Protein AF-A0A6B3CXG8-F1 (afdb_monomer)

Secondary structure (DSSP, 8-state):
---SGGGS-HHHHTTS------PPPHHHHHHHHHHHH---HHHHHHHHHHTTT-HHHHHHHHH-HHHHHHHHHHHT--

Mean predicted aligned error: 4.65 Å

Structure (mmCIF, N/CA/C/O backbone):
data_AF-A0A6B3CXG8-F1
#
_entry.id   AF-A0A6B3CXG8-F1
#
loop_
_atom_site.group_PDB
_atom_site.id
_atom_site.type_symbol
_atom_site.label_atom_id
_atom_site.label_alt_id
_atom_site.label_comp_id
_atom_site.label_asym_id
_atom_site.label_entity_id
_atom_site.label_seq_id
_atom_site.pdbx_PDB_ins_code
_atom_site.Cartn_x
_atom_site.Cartn_y
_atom_site.Cartn_z
_atom_site.occupancy
_atom_site.B_iso_or_equiv
_atom_site.auth_seq_id
_atom_site.auth_comp_id
_atom_site.auth_asym_id
_atom_site.auth_atom_id
_atom_site.pdbx_PDB_model_num
ATOM 1 N N . CYS A 1 1 ? -0.738 10.635 19.229 1.00 65.31 1 CYS A N 1
ATOM 2 C CA . CYS A 1 1 ? -1.640 9.703 18.514 1.00 65.31 1 CYS A CA 1
ATOM 3 C C . CYS A 1 1 ? -1.920 8.502 19.415 1.00 65.31 1 CYS A C 1
ATOM 5 O O . CYS A 1 1 ? -1.013 8.144 20.150 1.00 65.31 1 CYS A O 1
ATOM 7 N N . ALA A 1 2 ? -3.129 7.928 19.372 1.00 81.12 2 ALA A N 1
ATOM 8 C CA . ALA A 1 2 ? -3.537 6.718 20.101 1.00 81.12 2 ALA A CA 1
ATOM 9 C C . ALA A 1 2 ? -3.535 5.527 19.118 1.00 81.12 2 ALA A C 1
ATOM 11 O O . ALA A 1 2 ? -4.504 5.373 18.372 1.00 81.12 2 ALA A O 1
ATOM 12 N N . PRO A 1 3 ? -2.417 4.790 18.981 1.00 82.81 3 PRO A N 1
ATOM 13 C CA . PRO A 1 3 ? -2.285 3.726 17.985 1.00 82.81 3 PRO A CA 1
ATOM 14 C C . PRO A 1 3 ? -3.125 2.486 18.315 1.00 82.81 3 PRO A C 1
ATOM 16 O O . PRO A 1 3 ? -3.462 1.742 17.394 1.00 82.81 3 PRO A O 1
ATOM 19 N N . SER A 1 4 ? -3.476 2.280 19.588 1.00 88.31 4 SER A N 1
ATOM 20 C CA . SER A 1 4 ? -4.349 1.200 20.037 1.00 88.31 4 SER A CA 1
ATOM 21 C C . SER A 1 4 ? -5.679 1.707 20.595 1.00 88.31 4 SER A C 1
ATOM 23 O O . SER A 1 4 ? -5.827 2.864 20.990 1.00 88.31 4 SER A O 1
ATOM 25 N N . VAL A 1 5 ? -6.668 0.816 20.661 1.00 90.31 5 VAL A N 1
ATOM 26 C CA . VAL A 1 5 ? -8.002 1.110 21.220 1.00 90.31 5 VAL A CA 1
ATOM 27 C C . VAL A 1 5 ? -7.938 1.344 22.737 1.00 90.31 5 VAL A C 1
ATOM 29 O O . VAL A 1 5 ? -8.763 2.064 23.307 1.00 90.31 5 VAL A O 1
ATOM 32 N N . GLU A 1 6 ? -6.950 0.750 23.398 1.00 92.25 6 GLU A N 1
ATOM 33 C CA . GLU A 1 6 ? -6.655 0.900 24.822 1.00 92.25 6 GLU A CA 1
ATOM 34 C C . GLU A 1 6 ? -6.095 2.289 25.150 1.00 92.25 6 GLU A C 1
ATOM 36 O O . GLU A 1 6 ? -6.333 2.786 26.248 1.00 92.25 6 GLU A O 1
ATOM 41 N N . ASP A 1 7 ? -5.453 2.950 24.182 1.00 94.25 7 ASP A N 1
ATOM 42 C CA . ASP A 1 7 ? -4.907 4.306 24.329 1.00 94.25 7 ASP A CA 1
ATOM 43 C C . ASP A 1 7 ? -6.003 5.392 24.266 1.00 94.25 7 ASP A C 1
ATOM 45 O O . ASP A 1 7 ? -5.735 6.583 24.440 1.00 94.25 7 ASP A O 1
ATOM 49 N N . VAL A 1 8 ? -7.253 5.001 23.989 1.00 94.19 8 VAL A N 1
ATOM 50 C CA . VAL A 1 8 ? -8.410 5.896 23.880 1.00 94.19 8 VAL A CA 1
ATOM 51 C C . VAL A 1 8 ? -9.197 5.914 25.191 1.00 94.19 8 VAL A C 1
ATOM 53 O O . VAL A 1 8 ? -9.528 4.869 25.757 1.00 94.19 8 VAL A O 1
ATOM 56 N N . LEU A 1 9 ? -9.576 7.115 25.646 1.00 95.88 9 LEU A N 1
ATOM 57 C CA . LEU A 1 9 ? -10.387 7.289 26.852 1.00 95.88 9 LEU A CA 1
ATOM 58 C C . LEU A 1 9 ? -11.693 6.470 26.783 1.00 95.88 9 LEU A C 1
ATOM 60 O O . LEU A 1 9 ? -12.389 6.511 25.760 1.00 95.88 9 LEU A O 1
ATOM 64 N N . PRO A 1 10 ? -12.105 5.802 27.879 1.00 95.12 10 PRO A N 1
ATOM 65 C CA . PRO A 1 10 ? -13.319 4.982 27.904 1.00 95.12 10 PRO A CA 1
ATOM 66 C C . PRO A 1 10 ? -14.587 5.723 27.458 1.00 95.12 10 PRO A C 1
ATOM 68 O O . PRO A 1 10 ? -15.453 5.135 26.816 1.00 95.12 10 PRO A O 1
ATOM 71 N N . THR A 1 11 ? -14.680 7.023 27.750 1.00 97.19 11 THR A N 1
ATOM 72 C CA . THR A 1 11 ? -15.818 7.888 27.397 1.00 97.19 11 THR A CA 1
ATOM 73 C C . THR A 1 11 ? -15.921 8.207 25.907 1.00 97.19 11 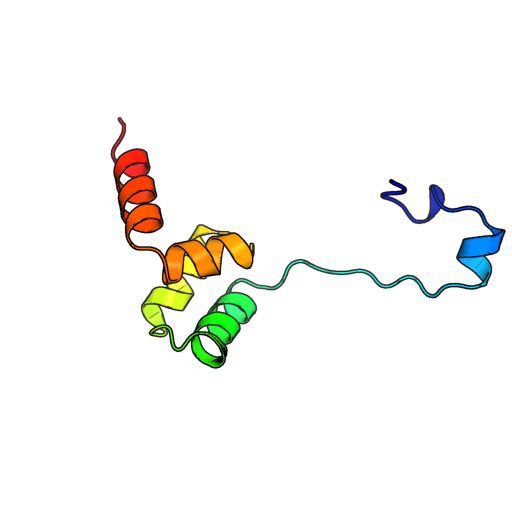THR A C 1
ATOM 75 O O . THR A 1 11 ? -17.006 8.574 25.449 1.00 97.19 11 THR A O 1
ATOM 78 N N . ILE A 1 12 ? -14.817 8.090 25.166 1.00 95.75 12 ILE A N 1
ATOM 79 C CA . ILE A 1 12 ? -14.781 8.176 23.702 1.00 95.75 12 ILE A CA 1
ATOM 80 C C . ILE A 1 12 ? -15.065 6.788 23.127 1.00 95.75 12 ILE A C 1
ATOM 82 O O . ILE A 1 12 ? -15.938 6.641 22.275 1.00 95.75 12 ILE A O 1
ATOM 86 N N . ARG A 1 13 ? -14.403 5.747 23.653 1.00 94.25 13 ARG A N 1
ATOM 87 C CA . ARG A 1 13 ? -14.589 4.358 23.203 1.00 94.25 13 ARG A CA 1
ATOM 88 C C . ARG A 1 13 ? -16.041 3.885 23.319 1.00 94.25 13 ARG A C 1
ATOM 90 O O . ARG A 1 13 ? -16.499 3.155 22.453 1.00 94.25 13 ARG A O 1
ATOM 97 N N . SER A 1 14 ? -16.783 4.327 24.334 1.00 96.19 14 SER A N 1
ATOM 98 C CA . SER A 1 14 ? -18.198 3.967 24.506 1.00 96.19 14 SER A CA 1
ATOM 99 C C . SER A 1 14 ? -19.148 4.615 23.491 1.00 96.19 14 SER A C 1
ATOM 101 O O . SER A 1 14 ? -20.283 4.168 23.357 1.00 96.19 14 SER A O 1
ATOM 103 N N . ARG A 1 15 ? -18.707 5.665 22.785 1.00 97.31 15 ARG A N 1
ATOM 104 C CA . ARG A 1 15 ? -19.524 6.461 21.850 1.00 97.31 15 ARG A CA 1
ATOM 105 C C . ARG A 1 15 ? -19.065 6.374 20.396 1.00 97.31 15 ARG A C 1
ATOM 107 O O . ARG A 1 15 ? -19.717 6.930 19.516 1.00 97.31 15 ARG A O 1
ATOM 114 N N . CYS A 1 16 ? -17.971 5.670 20.130 1.00 95.94 16 CYS A N 1
ATOM 115 C CA . CYS A 1 16 ? -17.425 5.481 18.794 1.00 95.94 16 CYS A CA 1
ATOM 116 C C . CYS A 1 16 ? -17.405 3.995 18.426 1.00 95.94 16 CYS A C 1
ATOM 118 O O . CYS A 1 16 ? -17.223 3.125 19.272 1.00 95.94 16 CYS A O 1
ATOM 120 N N . ARG A 1 17 ? -17.546 3.700 17.132 1.00 94.31 17 ARG A N 1
ATOM 121 C CA . ARG A 1 17 ? -17.346 2.353 16.590 1.00 94.31 17 ARG A CA 1
ATOM 122 C C . ARG A 1 17 ? -15.918 2.228 16.083 1.00 94.31 17 ARG A C 1
ATOM 124 O O . ARG A 1 17 ? -15.509 3.003 15.222 1.00 94.31 17 ARG A O 1
ATOM 131 N N . HIS A 1 18 ? -15.192 1.232 16.583 1.00 92.00 18 HIS A N 1
ATOM 132 C CA . HIS A 1 18 ? -13.856 0.928 16.081 1.00 92.00 18 HIS A CA 1
ATOM 133 C C . HIS A 1 18 ? -13.930 0.354 14.664 1.00 92.00 18 HIS A C 1
ATOM 135 O O . HIS A 1 18 ? -14.652 -0.615 14.420 1.00 92.00 18 HIS A O 1
ATOM 141 N N . LEU A 1 19 ? -13.186 0.952 13.733 1.00 92.50 19 LEU A N 1
ATOM 142 C CA . LEU A 1 19 ? -13.067 0.491 12.352 1.00 92.50 19 LEU A CA 1
ATOM 143 C C . LEU A 1 19 ? -11.607 0.143 12.068 1.00 92.50 19 LEU A C 1
ATOM 145 O O . LEU A 1 19 ? -10.759 1.020 11.933 1.00 92.50 19 LEU A O 1
ATOM 149 N N . ASN A 1 20 ? -11.323 -1.154 11.963 1.00 90.00 20 ASN A N 1
ATOM 150 C CA . ASN A 1 20 ? -9.995 -1.639 11.607 1.00 90.00 20 ASN A CA 1
ATOM 151 C C . ASN A 1 20 ? -9.756 -1.482 10.102 1.00 90.00 20 ASN A C 1
ATOM 153 O O . ASN A 1 20 ? -10.349 -2.203 9.297 1.00 90.00 20 ASN A O 1
ATOM 157 N N . LEU A 1 21 ? -8.852 -0.578 9.727 1.00 90.06 21 LEU A N 1
ATOM 158 C CA . LEU A 1 21 ? -8.354 -0.477 8.359 1.00 90.06 21 LEU A CA 1
ATOM 159 C C . LEU A 1 21 ? -7.270 -1.533 8.139 1.00 90.06 21 LEU A C 1
ATOM 161 O O . LEU A 1 21 ? -6.330 -1.645 8.923 1.00 90.06 21 LEU A O 1
ATOM 165 N N . ARG A 1 22 ? -7.407 -2.320 7.073 1.00 88.94 22 ARG A N 1
ATOM 166 C CA . ARG A 1 22 ? -6.429 -3.343 6.690 1.00 88.94 22 ARG A CA 1
ATOM 167 C C . ARG A 1 22 ? -5.682 -2.906 5.440 1.00 88.94 22 ARG A C 1
ATOM 169 O O . ARG A 1 22 ? -6.260 -2.258 4.568 1.00 88.94 22 ARG A O 1
ATOM 176 N N . THR A 1 23 ? -4.421 -3.314 5.336 1.00 90.12 23 THR A N 1
ATOM 177 C CA . THR A 1 23 ? -3.657 -3.163 4.096 1.00 90.12 23 THR A CA 1
ATOM 178 C C . THR A 1 23 ? -4.335 -3.974 2.986 1.00 90.12 23 THR A C 1
ATOM 180 O O . THR A 1 23 ? -4.666 -5.143 3.209 1.00 90.12 23 THR A O 1
ATOM 183 N N . PRO A 1 24 ? -4.578 -3.382 1.804 1.00 93.38 24 PRO A N 1
ATOM 184 C CA . PRO A 1 24 ? -5.178 -4.094 0.682 1.00 93.38 24 PRO A CA 1
ATOM 185 C C . PRO A 1 24 ? -4.248 -5.195 0.165 1.00 93.38 24 PRO A C 1
ATOM 187 O O . PRO A 1 24 ? -3.023 -5.107 0.272 1.00 93.38 24 PRO A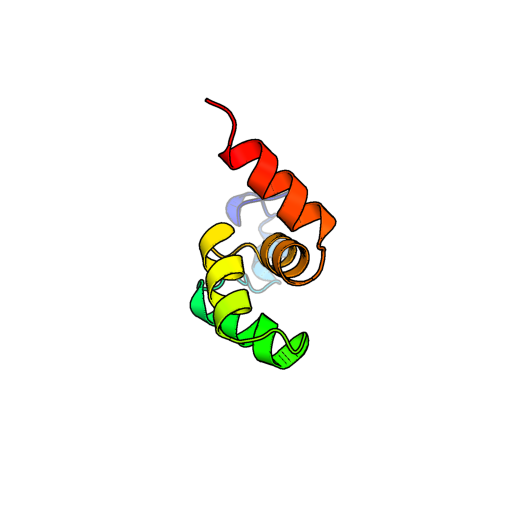 O 1
ATOM 190 N N . SER A 1 25 ? -4.832 -6.219 -0.456 1.00 95.31 25 SER A N 1
ATOM 191 C CA . SER A 1 25 ? -4.046 -7.228 -1.161 1.00 95.31 25 SER A CA 1
ATOM 192 C C . SER A 1 25 ? -3.349 -6.620 -2.381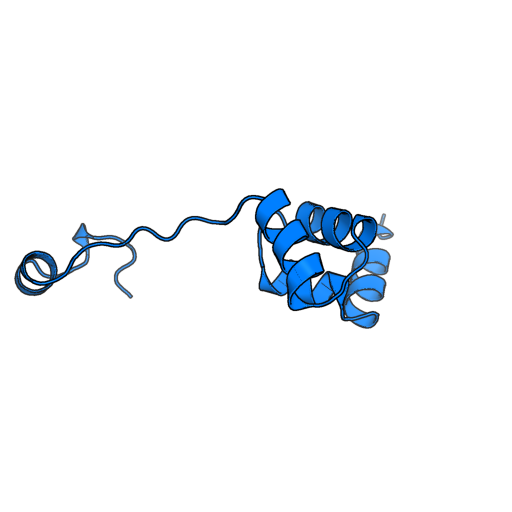 1.00 95.31 25 SER A C 1
ATOM 194 O O . SER A 1 25 ? -3.804 -5.629 -2.956 1.00 95.31 25 SER A O 1
ATOM 196 N N . VAL A 1 26 ? -2.259 -7.250 -2.823 1.00 95.88 26 VAL A N 1
ATOM 197 C CA . VAL A 1 26 ? -1.557 -6.867 -4.060 1.00 95.88 26 VAL A CA 1
ATOM 198 C C . VAL A 1 26 ? -2.516 -6.836 -5.254 1.00 95.88 26 VAL A C 1
ATOM 200 O O . VAL A 1 26 ? -2.468 -5.902 -6.048 1.00 95.88 26 VAL A O 1
ATOM 203 N N . GLN A 1 27 ? -3.415 -7.819 -5.347 1.00 95.88 27 GLN A N 1
ATOM 204 C CA . GLN A 1 27 ? -4.421 -7.882 -6.404 1.00 95.88 27 GLN A CA 1
ATOM 205 C C . GLN A 1 27 ? -5.393 -6.698 -6.338 1.00 95.88 27 GLN A C 1
ATOM 207 O O . GLN A 1 27 ? -5.619 -6.050 -7.351 1.00 95.88 27 GLN A O 1
ATOM 212 N N . ALA A 1 28 ? -5.884 -6.343 -5.147 1.00 96.50 28 ALA A N 1
ATOM 213 C CA . ALA A 1 28 ? -6.771 -5.193 -4.986 1.00 96.50 28 ALA A CA 1
ATOM 214 C C . ALA A 1 28 ? -6.092 -3.872 -5.388 1.00 96.50 28 ALA A C 1
ATOM 216 O O . ALA A 1 28 ? -6.737 -2.993 -5.958 1.00 96.50 28 ALA A O 1
ATOM 217 N N . VAL A 1 29 ? -4.788 -3.729 -5.126 1.00 97.00 29 VAL A N 1
ATOM 218 C CA . VAL A 1 29 ? -4.017 -2.565 -5.586 1.00 97.00 29 VAL A CA 1
ATOM 219 C C . VAL A 1 29 ? -3.850 -2.579 -7.106 1.00 97.00 29 VAL A C 1
ATOM 221 O O . VAL A 1 29 ? -4.054 -1.542 -7.729 1.00 97.00 29 VAL A O 1
ATOM 224 N N . ALA A 1 30 ? -3.528 -3.724 -7.713 1.00 97.31 30 ALA A N 1
ATOM 225 C CA . ALA A 1 30 ? -3.412 -3.845 -9.167 1.00 97.31 30 ALA A CA 1
ATOM 226 C C . ALA A 1 30 ? -4.739 -3.508 -9.872 1.00 97.31 30 ALA A C 1
ATOM 228 O O . ALA A 1 30 ? -4.759 -2.655 -10.757 1.00 97.31 30 ALA A O 1
ATOM 229 N N . ASP A 1 31 ? -5.855 -4.079 -9.413 1.00 97.31 31 ASP A N 1
ATOM 230 C CA . ASP A 1 31 ? -7.192 -3.805 -9.950 1.00 97.31 31 ASP A CA 1
ATOM 231 C C . ASP A 1 31 ? -7.561 -2.323 -9.827 1.00 97.31 31 ASP A C 1
ATOM 233 O O . ASP A 1 31 ? -8.149 -1.734 -10.735 1.00 97.31 31 ASP A O 1
ATOM 237 N N . MET A 1 32 ? -7.208 -1.698 -8.702 1.00 97.06 32 MET A N 1
ATOM 238 C CA . MET A 1 32 ? -7.434 -0.275 -8.474 1.00 97.06 32 MET A CA 1
ATOM 239 C C . MET A 1 32 ? -6.620 0.596 -9.440 1.00 97.06 32 MET A C 1
ATOM 241 O O . MET A 1 32 ? -7.181 1.546 -9.985 1.00 97.06 32 MET A O 1
ATOM 245 N N . LEU A 1 33 ? -5.356 0.254 -9.714 1.00 97.00 33 LEU A N 1
ATOM 246 C CA . LEU A 1 33 ? -4.521 0.966 -10.691 1.00 97.00 33 LEU A CA 1
ATOM 247 C C . LEU A 1 33 ? -5.074 0.849 -12.118 1.00 97.00 33 LEU A C 1
ATOM 249 O O . LEU A 1 33 ? -5.122 1.848 -12.830 1.00 97.00 33 LEU A O 1
ATOM 253 N N . VAL A 1 34 ? -5.548 -0.333 -12.519 1.00 98.06 34 VAL A N 1
ATOM 254 C CA . VAL A 1 34 ? -6.187 -0.522 -13.833 1.00 98.06 34 VAL A CA 1
ATOM 255 C C . VAL A 1 34 ? -7.464 0.314 -13.924 1.00 98.06 34 VAL A C 1
ATOM 257 O O . VAL A 1 34 ? -7.631 1.113 -14.840 1.00 98.06 34 VAL A O 1
ATOM 260 N N . ARG A 1 35 ? -8.367 0.173 -12.945 1.00 97.56 35 ARG A N 1
ATOM 261 C CA . ARG A 1 35 ? -9.707 0.778 -13.000 1.00 97.56 35 ARG A CA 1
ATOM 262 C C . ARG A 1 35 ? -9.712 2.293 -12.826 1.00 97.56 35 ARG A C 1
ATOM 264 O O . ARG A 1 35 ? -10.567 2.951 -13.406 1.00 97.56 35 ARG A O 1
ATOM 271 N N . ARG A 1 36 ? -8.841 2.838 -11.971 1.00 96.00 36 ARG A N 1
ATOM 272 C CA . ARG A 1 36 ? -8.855 4.269 -11.619 1.00 96.00 36 ARG A CA 1
ATOM 273 C C . ARG A 1 36 ? -7.827 5.091 -12.377 1.00 96.00 36 ARG A C 1
ATOM 275 O O . ARG A 1 36 ? -8.091 6.254 -12.651 1.00 96.00 36 ARG A O 1
ATOM 282 N N . GLU A 1 37 ? -6.674 4.507 -12.688 1.00 93.38 37 GLU A N 1
ATOM 283 C CA . GLU A 1 37 ? -5.549 5.229 -13.294 1.00 93.38 37 GLU A CA 1
ATOM 284 C C . GLU A 1 37 ? -5.309 4.817 -14.757 1.00 93.38 37 GLU A C 1
ATOM 286 O O . GLU A 1 37 ? -4.447 5.399 -15.408 1.00 93.38 37 GLU A O 1
ATOM 291 N N . GLY A 1 38 ? -6.048 3.830 -15.287 1.00 96.00 38 GLY A N 1
ATOM 292 C CA . GLY A 1 38 ? -5.918 3.381 -16.678 1.00 96.00 38 GLY A CA 1
ATOM 293 C C . GLY A 1 38 ? -4.574 2.718 -16.986 1.00 96.00 38 GLY A C 1
ATOM 294 O O . GLY A 1 38 ? -4.114 2.752 -18.123 1.00 96.00 38 GLY A O 1
ATOM 295 N N . ILE A 1 39 ? -3.909 2.163 -15.970 1.00 96.69 39 ILE A N 1
ATOM 296 C CA . ILE A 1 39 ? -2.602 1.521 -16.126 1.00 96.69 39 ILE A CA 1
ATOM 297 C C . ILE A 1 39 ? -2.777 0.137 -16.744 1.00 96.69 39 ILE A C 1
ATOM 299 O O . ILE A 1 39 ? -3.642 -0.626 -16.316 1.00 96.69 39 ILE A O 1
ATOM 303 N N . GLU A 1 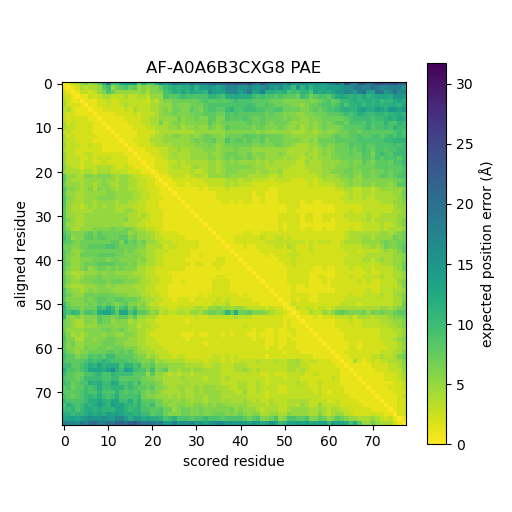40 ? -1.903 -0.206 -17.690 1.00 96.75 40 GLU A N 1
ATOM 304 C CA . GLU A 1 40 ? -1.859 -1.540 -18.290 1.00 96.75 40 GLU A CA 1
ATOM 305 C C . GLU A 1 40 ? -1.767 -2.650 -17.221 1.00 96.75 40 GLU A C 1
ATOM 307 O O . GLU A 1 40 ? -0.956 -2.527 -16.290 1.00 96.75 40 GLU A O 1
ATOM 312 N N . PRO A 1 41 ? -2.546 -3.748 -17.332 1.00 96.81 41 PRO A N 1
ATOM 313 C CA . PRO A 1 41 ? -2.657 -4.770 -16.287 1.00 96.81 41 PRO A CA 1
ATOM 314 C C . PRO A 1 41 ? -1.317 -5.336 -15.803 1.00 96.81 41 PRO A C 1
ATOM 316 O O . PRO A 1 41 ? -1.093 -5.462 -14.596 1.00 96.81 41 PRO A O 1
ATOM 319 N N . ASP A 1 42 ? -0.390 -5.606 -16.722 1.00 95.81 42 ASP A N 1
ATOM 320 C CA . ASP A 1 42 ? 0.924 -6.160 -16.384 1.00 95.81 42 ASP A CA 1
ATOM 321 C C 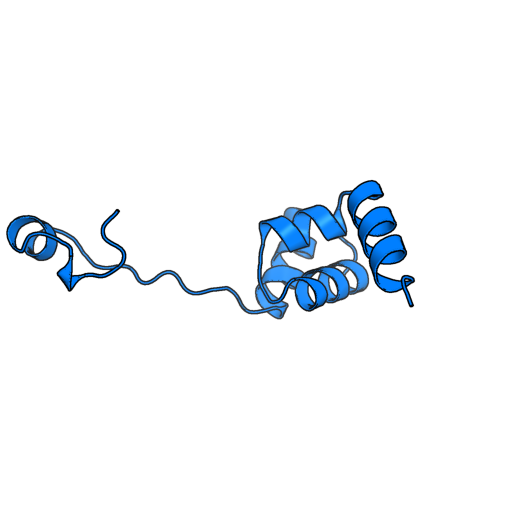. ASP A 1 42 ? 1.792 -5.160 -15.608 1.00 95.81 42 ASP A C 1
ATOM 323 O O . ASP A 1 42 ? 2.475 -5.519 -14.640 1.00 95.81 42 ASP A O 1
ATOM 327 N N . VAL A 1 43 ? 1.721 -3.878 -15.981 1.00 94.69 43 VAL A N 1
ATOM 328 C CA . VAL A 1 43 ? 2.426 -2.788 -15.294 1.00 94.69 43 VAL A CA 1
ATOM 329 C C . VAL A 1 43 ? 1.834 -2.576 -13.901 1.00 94.69 43 VAL A C 1
ATOM 331 O O . VAL A 1 43 ? 2.582 -2.444 -12.928 1.00 94.69 43 VAL A O 1
ATOM 334 N N . ALA A 1 44 ? 0.506 -2.608 -13.777 1.00 96.25 44 ALA A N 1
ATOM 335 C CA . ALA A 1 44 ? -0.196 -2.501 -12.502 1.00 96.25 44 ALA A CA 1
ATOM 336 C C . ALA A 1 44 ? 0.170 -3.655 -11.554 1.00 96.25 44 ALA A C 1
ATOM 338 O O . ALA A 1 44 ? 0.511 -3.420 -10.390 1.00 96.25 44 ALA A O 1
ATOM 339 N N . ALA A 1 45 ? 0.182 -4.894 -12.052 1.00 95.81 45 ALA A N 1
ATOM 340 C CA . ALA A 1 45 ? 0.556 -6.075 -11.277 1.00 95.81 45 ALA A CA 1
ATOM 341 C C . ALA A 1 45 ? 2.028 -6.044 -10.836 1.00 95.81 45 ALA A C 1
ATOM 343 O O . ALA A 1 45 ? 2.358 -6.442 -9.713 1.00 95.81 45 ALA A O 1
ATOM 344 N N . ALA A 1 46 ? 2.937 -5.574 -11.694 1.00 94.75 46 ALA A N 1
ATOM 345 C CA . ALA A 1 46 ? 4.344 -5.401 -11.341 1.00 94.75 46 ALA A CA 1
ATOM 346 C C . ALA A 1 46 ? 4.533 -4.313 -10.271 1.00 94.75 46 ALA A C 1
ATOM 348 O O . ALA A 1 46 ? 5.223 -4.545 -9.274 1.00 94.75 46 ALA A O 1
ATOM 349 N N . ALA A 1 47 ? 3.885 -3.157 -10.436 1.00 95.44 47 ALA A N 1
ATOM 350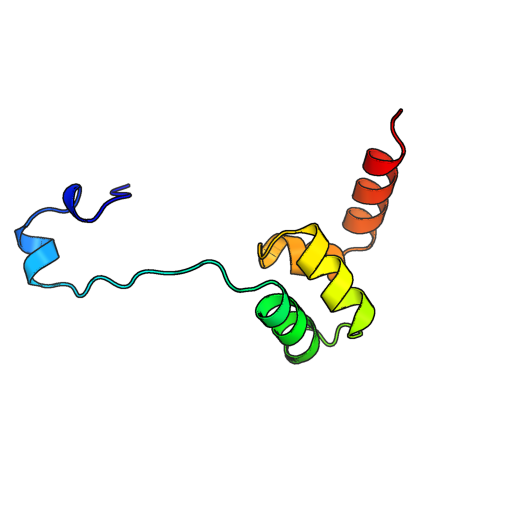 C CA . ALA A 1 47 ? 3.966 -2.052 -9.487 1.00 95.44 47 ALA A CA 1
ATOM 351 C C . ALA A 1 47 ? 3.392 -2.431 -8.113 1.00 95.44 47 ALA A C 1
ATOM 353 O O . ALA A 1 47 ? 4.046 -2.202 -7.097 1.00 95.44 47 ALA A O 1
ATOM 354 N N . ALA A 1 48 ? 2.222 -3.074 -8.074 1.00 95.94 48 ALA A N 1
ATOM 355 C CA . ALA A 1 48 ? 1.581 -3.509 -6.835 1.00 95.94 48 ALA A CA 1
ATOM 356 C C . ALA A 1 48 ? 2.408 -4.561 -6.075 1.00 95.94 48 ALA A C 1
ATOM 358 O O . ALA A 1 48 ? 2.537 -4.484 -4.850 1.00 95.94 48 ALA A O 1
ATOM 359 N N . ARG A 1 49 ? 3.012 -5.526 -6.787 1.00 94.81 49 ARG A N 1
ATOM 360 C CA . ARG A 1 49 ? 3.920 -6.518 -6.182 1.00 94.81 49 ARG A CA 1
ATOM 361 C C . ARG A 1 49 ? 5.165 -5.859 -5.601 1.00 94.81 49 ARG A C 1
ATOM 363 O O . ARG A 1 49 ? 5.553 -6.165 -4.478 1.00 94.81 49 ARG A O 1
ATOM 370 N N . ALA A 1 50 ? 5.761 -4.926 -6.341 1.00 94.44 50 ALA A N 1
ATOM 371 C CA . ALA A 1 50 ? 6.979 -4.232 -5.933 1.00 94.44 50 ALA A CA 1
ATOM 372 C C . ALA A 1 50 ? 6.814 -3.380 -4.662 1.00 94.44 50 ALA A C 1
ATOM 374 O O . ALA A 1 50 ? 7.816 -3.043 -4.028 1.00 94.44 50 ALA A O 1
ATOM 375 N N . THR A 1 51 ? 5.581 -3.018 -4.301 1.00 93.81 51 THR A N 1
ATOM 376 C CA . THR A 1 51 ? 5.275 -2.150 -3.156 1.00 93.81 51 THR A CA 1
ATOM 377 C C . THR A 1 51 ? 4.484 -2.840 -2.049 1.00 93.81 51 THR A C 1
ATOM 379 O O . THR A 1 51 ? 4.127 -2.176 -1.077 1.00 93.81 51 THR A O 1
ATOM 382 N N . GLN A 1 52 ? 4.233 -4.150 -2.169 1.00 89.50 52 GLN A N 1
ATOM 383 C CA . GLN A 1 52 ? 3.628 -4.992 -1.127 1.00 89.50 52 GLN A CA 1
ATOM 384 C C . GLN A 1 52 ? 2.315 -4.420 -0.554 1.00 89.50 52 GLN A C 1
ATOM 386 O O . GLN A 1 52 ? 2.096 -4.412 0.653 1.00 89.50 52 GLN A O 1
ATOM 391 N N . GLY A 1 53 ? 1.436 -3.912 -1.424 1.00 82.31 53 GLY A N 1
ATOM 392 C CA . GLY A 1 53 ? 0.132 -3.373 -1.011 1.00 82.31 53 GLY A CA 1
ATOM 393 C C . GLY A 1 53 ? 0.141 -1.900 -0.579 1.00 82.31 53 GLY A C 1
ATOM 394 O O . GLY A 1 53 ? -0.898 -1.367 -0.192 1.00 82.31 53 GLY A O 1
ATOM 395 N N . HIS A 1 54 ? 1.275 -1.196 -0.683 1.00 93.62 54 HIS A N 1
ATOM 396 C CA . HIS A 1 54 ? 1.332 0.242 -0.420 1.00 93.62 54 HIS A CA 1
ATOM 397 C C . HIS A 1 54 ? 0.793 1.043 -1.619 1.00 93.62 54 HIS A C 1
ATOM 399 O O . HIS A 1 54 ? 1.504 1.247 -2.607 1.00 93.62 54 HIS A O 1
ATOM 405 N N . ILE A 1 55 ? -0.448 1.535 -1.502 1.00 94.44 55 ILE A N 1
ATOM 406 C CA . ILE A 1 55 ? -1.208 2.212 -2.573 1.00 94.44 55 ILE A CA 1
ATOM 407 C C . ILE A 1 55 ? -0.419 3.365 -3.204 1.00 94.44 55 ILE A C 1
ATOM 409 O O . ILE A 1 55 ? -0.145 3.330 -4.401 1.00 94.44 55 ILE A O 1
ATOM 413 N N . ASP A 1 56 ? 0.007 4.352 -2.410 1.00 94.50 56 ASP A N 1
ATOM 414 C CA . ASP A 1 56 ? 0.633 5.566 -2.960 1.00 94.50 56 ASP A CA 1
ATOM 415 C C . ASP A 1 56 ? 1.960 5.281 -3.662 1.00 94.50 56 ASP A C 1
ATOM 417 O O . ASP A 1 56 ? 2.261 5.844 -4.715 1.00 94.50 56 ASP A O 1
ATOM 421 N N . ARG A 1 57 ? 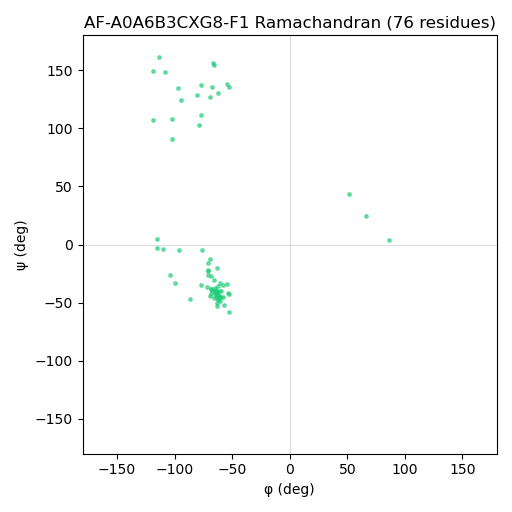2.753 4.353 -3.112 1.00 95.06 57 ARG A N 1
ATOM 422 C CA . ARG A 1 57 ? 3.993 3.908 -3.751 1.00 95.06 57 ARG A CA 1
ATOM 423 C C . ARG A 1 57 ? 3.710 3.143 -5.036 1.00 95.06 57 ARG A C 1
ATOM 425 O O . ARG A 1 57 ? 4.445 3.340 -5.998 1.00 95.06 57 ARG A O 1
ATOM 432 N N . ALA A 1 58 ? 2.682 2.290 -5.058 1.00 95.94 58 ALA A N 1
ATOM 433 C CA . ALA A 1 58 ? 2.297 1.540 -6.253 1.00 95.94 58 ALA A CA 1
ATOM 434 C C . ALA A 1 58 ? 1.871 2.501 -7.365 1.00 95.94 58 ALA A C 1
ATOM 436 O O . ALA A 1 58 ? 2.380 2.417 -8.479 1.00 95.94 58 ALA A O 1
ATOM 437 N N . ARG A 1 59 ? 1.013 3.470 -7.023 1.00 95.44 59 ARG A N 1
ATOM 438 C CA . ARG A 1 59 ? 0.556 4.522 -7.930 1.00 95.44 59 ARG A CA 1
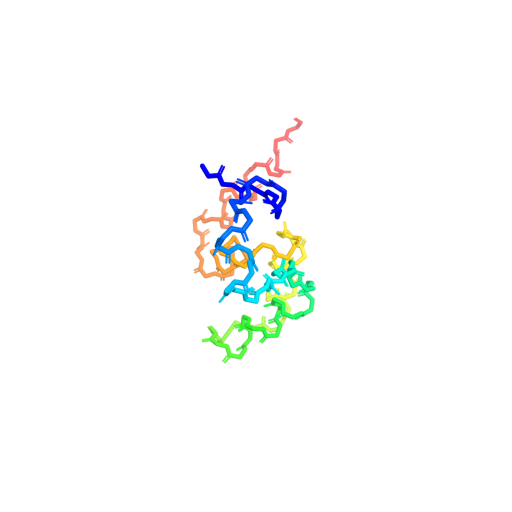ATOM 439 C C . ARG A 1 59 ? 1.728 5.309 -8.486 1.00 95.44 59 ARG A C 1
ATOM 441 O O . ARG A 1 59 ? 1.879 5.381 -9.697 1.00 95.44 59 ARG A O 1
ATOM 448 N N . ARG A 1 60 ? 2.608 5.813 -7.616 1.00 95.25 60 ARG A N 1
ATOM 449 C CA . ARG A 1 60 ? 3.805 6.541 -8.046 1.00 95.25 60 ARG A CA 1
ATOM 450 C C . ARG A 1 60 ? 4.686 5.690 -8.958 1.00 95.25 60 ARG A C 1
ATOM 452 O O . ARG A 1 60 ? 5.127 6.168 -9.989 1.00 95.25 60 ARG A O 1
ATOM 459 N N . LEU A 1 61 ? 4.933 4.427 -8.621 1.00 95.06 61 LEU A N 1
ATOM 460 C CA . L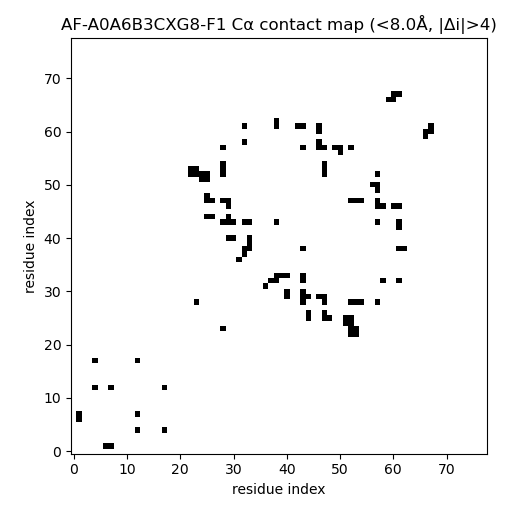EU A 1 61 ? 5.760 3.551 -9.453 1.00 95.06 61 LEU A CA 1
ATOM 461 C C . LEU A 1 61 ? 5.116 3.253 -10.823 1.00 95.06 61 LEU A C 1
ATOM 463 O O . LEU A 1 61 ? 5.828 3.064 -11.811 1.00 95.06 61 LEU A O 1
ATOM 467 N N . ALA A 1 62 ? 3.786 3.227 -10.891 1.00 94.00 62 ALA A N 1
ATOM 468 C CA . ALA A 1 62 ? 3.033 3.017 -12.122 1.00 94.00 62 ALA A CA 1
ATOM 469 C C . ALA A 1 62 ? 2.970 4.270 -13.014 1.00 94.00 62 ALA A C 1
ATOM 471 O O . ALA A 1 62 ? 3.025 4.140 -14.237 1.00 94.00 62 ALA A O 1
ATOM 472 N N . THR A 1 63 ? 2.905 5.473 -12.437 1.00 93.38 63 THR A N 1
ATOM 473 C CA . THR A 1 63 ? 2.671 6.716 -13.194 1.00 93.38 63 THR A CA 1
ATOM 474 C C . THR A 1 63 ? 3.915 7.576 -13.408 1.00 93.38 63 THR A C 1
ATOM 476 O O . THR A 1 63 ? 3.970 8.297 -14.397 1.00 93.38 63 THR A O 1
ATOM 479 N N . ASP A 1 64 ? 4.926 7.498 -12.537 1.00 94.06 64 ASP A N 1
ATOM 480 C CA . ASP A 1 64 ? 6.098 8.385 -12.543 1.00 94.06 64 ASP A CA 1
ATOM 481 C C . ASP A 1 64 ? 7.330 7.686 -13.164 1.00 94.06 64 ASP A C 1
ATOM 483 O O . ASP A 1 64 ? 7.939 6.805 -12.537 1.00 94.06 64 ASP A O 1
ATOM 487 N N . PRO A 1 65 ? 7.759 8.074 -14.385 1.00 90.31 65 PRO A N 1
ATOM 488 C CA . PRO A 1 65 ? 8.945 7.503 -15.021 1.00 90.31 65 PRO A CA 1
ATOM 489 C C . PRO A 1 65 ? 10.227 7.731 -14.212 1.00 90.31 65 PRO A C 1
ATOM 491 O O . PRO A 1 65 ? 11.101 6.862 -14.202 1.00 90.31 65 PRO A O 1
ATOM 494 N N . SER A 1 66 ? 10.337 8.855 -13.495 1.00 92.62 66 SER A N 1
ATOM 495 C CA . SER A 1 66 ? 11.508 9.159 -12.667 1.00 92.62 66 SER A CA 1
ATOM 496 C C . SER A 1 66 ? 11.593 8.217 -11.465 1.00 92.62 66 SER A C 1
ATOM 498 O O . SER A 1 66 ? 12.673 7.723 -11.133 1.00 92.62 66 SER A O 1
ATOM 500 N N . ALA A 1 67 ? 10.448 7.873 -10.864 1.00 91.06 67 ALA A N 1
ATOM 501 C CA . ALA A 1 67 ? 10.376 6.882 -9.796 1.00 91.06 67 ALA A CA 1
ATOM 502 C C . ALA A 1 67 ? 10.811 5.494 -10.286 1.00 91.06 67 ALA A C 1
ATOM 504 O O . ALA A 1 67 ? 11.556 4.804 -9.582 1.00 91.06 67 ALA A O 1
ATOM 505 N N . ARG A 1 68 ? 10.411 5.102 -11.505 1.00 91.56 68 ARG A N 1
ATOM 506 C CA . ARG A 1 68 ? 10.872 3.851 -12.131 1.00 91.56 68 ARG A CA 1
ATOM 507 C C . ARG A 1 68 ? 12.376 3.856 -12.374 1.00 91.56 68 ARG A C 1
ATOM 509 O O . ARG A 1 68 ? 13.050 2.918 -11.951 1.00 91.56 68 ARG A O 1
ATOM 516 N N . ALA A 1 69 ? 12.903 4.913 -12.990 1.00 91.94 69 ALA A N 1
ATOM 517 C CA . ALA A 1 69 ? 14.328 5.042 -13.284 1.00 91.94 69 ALA A CA 1
ATOM 518 C C . ALA A 1 69 ? 15.174 4.996 -12.004 1.00 91.94 69 ALA A C 1
ATOM 520 O O . ALA A 1 69 ? 16.145 4.246 -11.917 1.00 91.94 69 ALA A O 1
ATOM 521 N N . ARG A 1 70 ? 14.755 5.720 -10.961 1.00 92.12 70 ARG A N 1
ATOM 522 C CA . ARG A 1 70 ? 15.436 5.721 -9.662 1.00 92.12 70 ARG A CA 1
ATOM 523 C C . ARG A 1 70 ? 15.425 4.345 -9.005 1.00 92.12 70 ARG A C 1
ATOM 525 O O . ARG A 1 70 ? 16.457 3.914 -8.501 1.00 92.12 70 ARG A O 1
ATOM 532 N N . ARG A 1 71 ? 14.296 3.628 -9.035 1.00 91.06 71 ARG A N 1
ATOM 533 C CA . ARG A 1 71 ? 14.233 2.247 -8.531 1.00 91.06 71 ARG A CA 1
ATOM 534 C C . ARG A 1 71 ? 15.173 1.327 -9.311 1.00 91.06 71 ARG A C 1
ATOM 536 O O . ARG A 1 71 ? 15.894 0.556 -8.692 1.00 91.06 71 ARG A O 1
ATOM 543 N N . GLN A 1 72 ? 15.178 1.407 -10.640 1.00 91.69 72 GLN A N 1
ATOM 544 C CA . GLN A 1 72 ? 16.069 0.600 -11.476 1.00 91.69 72 GLN A CA 1
ATOM 545 C C . GLN A 1 72 ? 17.546 0.886 -11.193 1.00 91.69 72 GLN A C 1
ATOM 547 O O . GLN A 1 72 ? 18.330 -0.052 -11.140 1.00 91.69 72 GLN A O 1
ATOM 552 N N . ALA A 1 73 ? 17.924 2.149 -10.979 1.00 92.44 73 ALA A N 1
ATOM 553 C CA . ALA A 1 73 ? 19.288 2.514 -10.605 1.00 92.44 73 ALA A CA 1
ATOM 554 C C . ALA A 1 73 ? 19.698 1.884 -9.264 1.00 92.44 73 ALA A C 1
ATOM 556 O O . ALA A 1 73 ? 20.774 1.307 -9.167 1.00 92.44 73 ALA A O 1
ATOM 557 N N . VAL A 1 74 ? 18.815 1.925 -8.259 1.00 93.06 74 VAL A N 1
ATOM 558 C CA . VAL A 1 74 ? 19.062 1.297 -6.948 1.00 93.06 74 VAL A CA 1
ATOM 559 C C . VAL A 1 74 ? 19.187 -0.224 -7.062 1.00 93.06 74 VAL A C 1
ATOM 561 O O . VAL A 1 74 ? 20.057 -0.805 -6.432 1.00 93.06 74 VAL A O 1
ATOM 564 N N . LEU A 1 75 ? 18.363 -0.874 -7.888 1.00 90.69 75 LEU A N 1
ATOM 565 C CA . LEU A 1 75 ? 18.429 -2.327 -8.098 1.00 90.69 75 LEU A CA 1
ATOM 566 C C . LEU A 1 75 ? 19.683 -2.790 -8.863 1.00 90.69 75 LEU A C 1
ATOM 568 O O . LEU A 1 75 ? 19.928 -3.988 -8.927 1.00 90.69 75 LEU A O 1
ATOM 572 N N . LYS A 1 76 ? 20.440 -1.867 -9.467 1.00 94.00 76 LYS A N 1
ATOM 573 C CA . LYS A 1 76 ? 21.695 -2.146 -10.182 1.00 94.00 76 LYS A CA 1
ATOM 574 C C . LYS A 1 76 ? 22.947 -1.932 -9.323 1.00 94.00 76 LYS A C 1
ATOM 576 O O . LYS A 1 76 ? 24.040 -2.177 -9.826 1.00 94.00 76 LYS A O 1
ATOM 581 N N . LEU A 1 77 ? 22.816 -1.434 -8.088 1.00 88.69 77 LEU A N 1
ATOM 582 C CA . LEU A 1 77 ? 23.964 -1.318 -7.185 1.00 88.69 77 LEU A CA 1
ATOM 583 C C . LEU A 1 77 ? 24.455 -2.726 -6.787 1.00 88.69 77 LEU A C 1
ATOM 585 O O . LEU A 1 77 ? 23.604 -3.574 -6.507 1.00 88.69 77 LEU A O 1
ATOM 589 N N . PRO A 1 78 ? 25.780 -2.970 -6.797 1.00 78.75 78 PRO A N 1
ATOM 590 C CA . PRO A 1 78 ? 26.371 -4.251 -6.415 1.00 78.75 78 PRO A CA 1
ATOM 591 C C . PRO A 1 78 ? 26.239 -4.544 -4.916 1.00 78.75 78 PRO A C 1
ATOM 593 O O . PRO A 1 78 ? 26.191 -3.577 -4.118 1.00 78.75 78 PRO A O 1
#

Sequence (78 aa):
CAPSVEDVLPTIRSRCRHLNLRTPSVQAVADMLVRREGIEPDVAAAAARATQGHIDRARRLATDPSARARRQAVLKLP

Foldseek 3Di:
DQPDPVSDDPVVSVVDDDDDDDQDALVVLLVCCCPPVVFDSVLSSVLSVVVGRPNVSSNCCRPPVVSVVVVVVVVPDD

Nearest PDB structures (foldseek):
  1a5t-assembly1_A-2  TM=5.534E-01  e=4.354E-01  Escherichia coli K-12
  1oai-assembly1_A  TM=5.354E-01  e=1.446E+00  Homo sapiens
  1go5-assembly1_A  TM=4.464E-01  e=2.202E+00  Homo sapiens
  2l2d-assembly1_A  TM=5.809E-01  e=5.754E+00  Homo sapiens

pLDDT: mean 93.11, std 4.88, range [65.31, 98.06]

Radius of gyration: 17.83 Å; Cα contacts (8 Å, |Δi|>4): 65; chains: 1; bounding box: 46×18×46 Å

Solvent-accessible surface area (backbone atoms only — not comparable to full-atom values): 4626 Å² total; per-residue (Å²): 136,63,93,47,79,83,66,43,59,68,82,54,55,76,76,51,82,90,77,89,86,73,82,52,50,39,63,58,41,16,52,45,35,31,75,74,69,70,38,56,66,70,53,17,45,51,25,12,59,77,40,75,28,40,58,71,59,16,51,42,47,61,72,34,67,67,53,41,53,53,50,53,54,61,73,65,59,130